Protein AF-A0A286D7V8-F1 (afdb_monomer)

Foldseek 3Di:
DPDPPQWKDKDKDFPFWPDKDKDFPCCPVHQAAWDDWDWDADPVRWIWIKTWHDDPPPGIIIMIITGNDIDMDIGTPPDD

Mean predicted aligned error: 5.75 Å

Structure (mmCIF, N/CA/C/O backbone):
data_AF-A0A286D7V8-F1
#
_entry.id   AF-A0A286D7V8-F1
#
loop_
_atom_site.group_PDB
_atom_site.id
_atom_site.type_symbol
_atom_site.label_atom_id
_atom_site.label_alt_id
_atom_site.label_comp_id
_atom_site.label_asym_id
_atom_site.label_entity_id
_atom_site.label_seq_id
_atom_site.pdbx_PDB_ins_code
_atom_site.Cartn_x
_atom_site.Cartn_y
_atom_site.Cartn_z
_atom_site.occupancy
_atom_site.B_iso_or_equiv
_atom_site.auth_seq_id
_atom_site.auth_comp_id
_atom_site.auth_asym_id
_atom_site.auth_atom_id
_atom_site.pdbx_PDB_model_num
ATOM 1 N N . MET A 1 1 ? 18.024 -18.365 -12.169 1.00 44.38 1 MET A N 1
ATOM 2 C CA . MET A 1 1 ? 16.783 -18.612 -11.401 1.00 44.38 1 MET A CA 1
ATOM 3 C C . MET A 1 1 ? 15.834 -17.465 -11.691 1.00 44.38 1 MET A C 1
ATOM 5 O O . MET A 1 1 ? 16.306 -16.338 -11.668 1.00 44.38 1 MET A O 1
ATOM 9 N N . LEU A 1 2 ? 14.562 -17.727 -12.000 1.00 50.78 2 LEU A N 1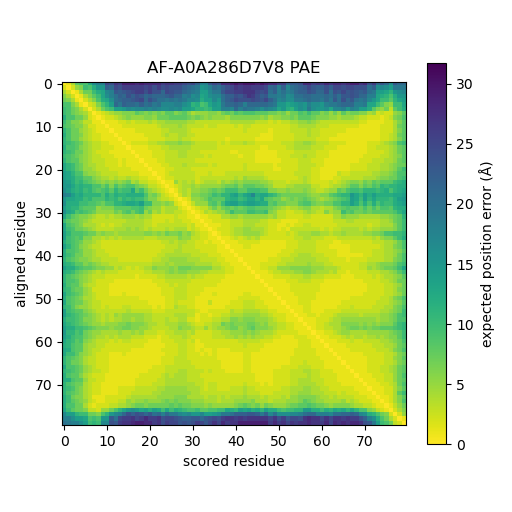
ATOM 10 C CA . LEU A 1 2 ? 13.595 -16.714 -12.464 1.00 50.78 2 LEU A CA 1
ATOM 11 C C . LEU A 1 2 ? 13.136 -15.709 -11.378 1.00 50.78 2 LEU A C 1
ATOM 13 O O . LEU A 1 2 ? 12.300 -14.866 -11.656 1.00 50.78 2 LEU A O 1
ATOM 17 N N . GLY A 1 3 ? 13.728 -15.711 -10.179 1.00 50.47 3 GLY A N 1
ATOM 18 C CA . GLY A 1 3 ? 13.403 -14.758 -9.110 1.00 50.47 3 GLY A CA 1
ATOM 19 C C . GLY A 1 3 ? 12.070 -15.058 -8.411 1.00 50.47 3 GLY A C 1
ATOM 20 O O . GLY A 1 3 ? 11.267 -15.850 -8.892 1.00 50.47 3 GLY A O 1
ATOM 21 N N . ALA A 1 4 ? 11.837 -14.418 -7.262 1.00 55.09 4 ALA A N 1
ATOM 22 C CA . ALA A 1 4 ? 10.679 -14.657 -6.386 1.00 55.09 4 ALA A CA 1
ATOM 23 C C . ALA A 1 4 ? 9.310 -14.294 -7.007 1.00 55.09 4 ALA A C 1
ATOM 25 O O . ALA A 1 4 ? 8.270 -14.630 -6.448 1.00 55.09 4 ALA A O 1
ATOM 26 N N . TYR A 1 5 ? 9.301 -13.629 -8.166 1.00 57.28 5 TYR A N 1
ATOM 27 C CA . TYR A 1 5 ? 8.095 -13.180 -8.870 1.00 57.28 5 TYR A CA 1
ATOM 28 C C . TYR A 1 5 ? 7.329 -14.299 -9.592 1.00 57.28 5 TYR A C 1
ATOM 30 O O . TYR A 1 5 ? 6.247 -14.051 -10.114 1.00 57.28 5 TYR A O 1
ATOM 38 N N . HIS A 1 6 ? 7.880 -15.514 -9.644 1.00 62.03 6 HIS A N 1
ATOM 39 C CA . HIS A 1 6 ? 7.301 -16.628 -10.402 1.00 62.03 6 HIS A CA 1
ATOM 40 C C . HIS A 1 6 ? 6.667 -17.728 -9.542 1.00 62.03 6 HIS A C 1
ATOM 42 O O . HIS A 1 6 ? 6.134 -18.683 -10.104 1.00 62.03 6 HIS A O 1
ATOM 48 N N . ASP A 1 7 ? 6.666 -17.590 -8.212 1.00 70.81 7 ASP A N 1
ATOM 49 C CA . ASP A 1 7 ? 6.183 -18.655 -7.324 1.00 70.81 7 ASP A CA 1
ATOM 50 C C . ASP A 1 7 ? 4.776 -18.383 -6.765 1.00 70.81 7 ASP A C 1
ATOM 52 O O . ASP A 1 7 ? 3.975 -19.309 -6.601 1.00 70.81 7 ASP A O 1
ATOM 56 N N . ARG A 1 8 ? 4.456 -17.117 -6.454 1.00 80.94 8 ARG A N 1
ATOM 57 C CA . ARG A 1 8 ? 3.201 -16.708 -5.800 1.00 80.94 8 ARG A CA 1
ATOM 58 C C . ARG A 1 8 ? 2.759 -15.306 -6.223 1.00 80.94 8 ARG A C 1
ATOM 60 O O . ARG A 1 8 ? 3.602 -14.489 -6.582 1.00 80.94 8 ARG A O 1
ATOM 67 N N . PHE A 1 9 ? 1.468 -14.998 -6.090 1.00 86.31 9 PHE A N 1
ATOM 68 C CA . PHE A 1 9 ? 0.990 -13.610 -6.059 1.00 86.31 9 PHE A CA 1
ATOM 69 C C . PHE A 1 9 ? 0.550 -13.215 -4.643 1.00 86.31 9 PHE A C 1
ATOM 71 O O . PHE A 1 9 ? 0.116 -14.057 -3.850 1.00 86.31 9 PHE A O 1
ATOM 78 N N . ILE A 1 10 ? 0.720 -11.933 -4.316 1.00 88.12 10 ILE A N 1
ATOM 79 C CA . ILE A 1 10 ? 0.364 -11.342 -3.022 1.00 88.12 10 ILE A CA 1
ATOM 80 C C . ILE A 1 10 ? -0.933 -10.559 -3.202 1.00 88.12 10 ILE A C 1
ATOM 82 O O . ILE A 1 10 ? -1.044 -9.760 -4.130 1.00 88.12 10 ILE A O 1
ATOM 86 N N . GLU A 1 11 ? -1.884 -10.758 -2.297 1.00 92.62 11 GLU A N 1
ATOM 87 C CA . GLU A 1 11 ? -3.072 -9.919 -2.175 1.00 92.62 11 GLU A CA 1
ATOM 88 C C . GLU A 1 11 ? -2.971 -9.073 -0.905 1.00 92.62 11 GLU A C 1
ATOM 90 O O . GLU A 1 11 ? -2.632 -9.580 0.168 1.00 92.62 11 GLU A O 1
ATOM 95 N N . LEU A 1 12 ? -3.259 -7.780 -1.046 1.00 94.81 12 LEU A N 1
ATOM 96 C CA . LEU A 1 12 ? -3.394 -6.839 0.059 1.00 94.81 12 LEU A CA 1
ATOM 97 C C . LEU A 1 12 ? -4.855 -6.404 0.145 1.00 94.81 12 LEU A C 1
ATOM 99 O O . LEU A 1 12 ? -5.356 -5.745 -0.768 1.00 94.81 12 LEU A O 1
ATOM 103 N N . PHE A 1 13 ? -5.520 -6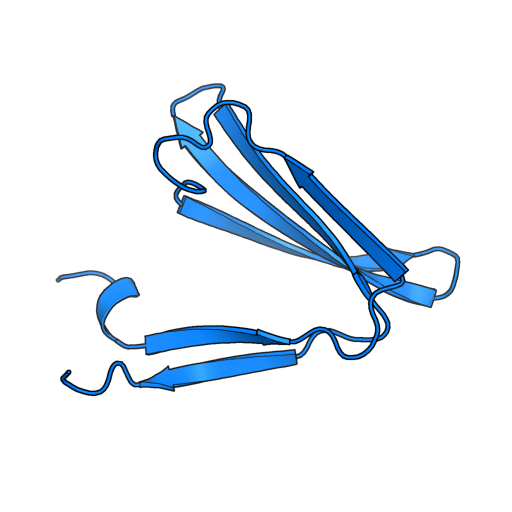.749 1.242 1.00 97.31 13 PHE A N 1
ATOM 104 C CA . PHE A 1 13 ? -6.903 -6.372 1.509 1.00 97.31 13 PHE A CA 1
ATOM 105 C C . PHE A 1 13 ? -6.980 -5.343 2.640 1.00 97.31 13 PHE A C 1
ATOM 107 O O . PHE A 1 13 ? -6.345 -5.496 3.684 1.00 97.31 13 PHE A O 1
ATOM 114 N N . TYR A 1 14 ? -7.780 -4.299 2.424 1.00 97.94 14 TYR A N 1
ATOM 115 C CA . TYR A 1 14 ? -7.995 -3.199 3.364 1.00 97.94 14 TYR A CA 1
ATOM 116 C C . TYR A 1 14 ? -9.487 -3.164 3.733 1.00 97.94 14 TYR A C 1
ATOM 118 O O . TYR A 1 14 ? -10.285 -2.699 2.916 1.00 97.94 14 TYR A O 1
ATOM 126 N N . PRO A 1 15 ? -9.895 -3.671 4.915 1.00 97.06 15 PRO A N 1
ATOM 127 C CA . PRO A 1 15 ? -11.312 -3.871 5.242 1.00 97.06 15 PRO A CA 1
ATOM 128 C C . PRO A 1 15 ? -12.163 -2.593 5.250 1.00 97.06 15 PRO A C 1
ATOM 130 O O . PRO A 1 15 ? -13.303 -2.608 4.793 1.00 97.06 15 PRO A O 1
ATOM 133 N N . GLU A 1 16 ? -11.620 -1.487 5.760 1.00 98.06 16 GLU A N 1
ATOM 134 C CA . GLU A 1 16 ? -12.263 -0.168 5.758 1.00 98.06 16 GLU A CA 1
ATOM 135 C C . GLU A 1 16 ? -11.203 0.886 5.437 1.00 98.06 16 GLU A C 1
ATOM 137 O O . GLU A 1 16 ? -10.262 1.060 6.208 1.00 98.06 16 GLU A O 1
ATOM 142 N N . VAL A 1 17 ? -11.334 1.568 4.296 1.00 98.19 17 VAL A N 1
ATOM 143 C CA . VAL A 1 17 ? -10.375 2.581 3.829 1.00 98.19 17 VAL A CA 1
ATOM 144 C C . VAL A 1 17 ? -10.879 3.975 4.193 1.00 98.19 17 VAL A C 1
ATOM 146 O O . VAL A 1 17 ? -11.981 4.358 3.803 1.00 98.19 17 VAL A O 1
ATOM 149 N N . PHE A 1 18 ? -10.054 4.748 4.898 1.00 98.00 18 PHE A N 1
ATOM 150 C CA . PHE A 1 18 ? -10.339 6.137 5.267 1.00 98.00 18 PHE A CA 1
ATOM 151 C C . PHE A 1 18 ? -9.792 7.121 4.235 1.00 98.00 18 PHE A C 1
ATOM 153 O O . PHE A 1 18 ? -10.452 8.099 3.887 1.00 98.00 18 PHE A O 1
ATOM 160 N N . SER A 1 19 ? -8.586 6.862 3.727 1.00 98.06 19 SER A N 1
ATOM 161 C CA . SER A 1 19 ? -7.962 7.678 2.689 1.00 98.06 19 SER A CA 1
ATOM 162 C C . SER A 1 19 ? -6.956 6.859 1.884 1.00 98.06 19 SER A C 1
ATOM 164 O O . SER A 1 19 ? -6.406 5.868 2.366 1.00 98.06 19 SER A O 1
ATOM 166 N N . TYR A 1 20 ? -6.709 7.255 0.637 1.00 97.62 20 TYR A N 1
ATOM 167 C CA . TYR A 1 20 ? -5.617 6.692 -0.147 1.00 97.62 20 TYR A CA 1
ATOM 168 C C . TYR A 1 20 ? -5.051 7.716 -1.129 1.00 97.62 20 TYR A C 1
ATOM 170 O O . TYR A 1 20 ? -5.752 8.595 -1.626 1.00 97.62 20 TYR A O 1
ATOM 178 N N . THR A 1 21 ? -3.761 7.597 -1.424 1.00 96.81 21 THR A N 1
ATOM 179 C CA . THR A 1 21 ? -3.071 8.339 -2.480 1.00 96.81 21 THR A CA 1
ATOM 180 C C . THR A 1 21 ? -2.145 7.385 -3.217 1.00 96.81 21 THR A C 1
ATOM 182 O O . THR A 1 21 ? -1.344 6.692 -2.598 1.00 96.81 21 THR A O 1
ATOM 185 N N . MET A 1 22 ? -2.236 7.365 -4.546 1.00 94.31 22 MET A N 1
ATOM 186 C CA . MET A 1 22 ? -1.337 6.608 -5.417 1.00 94.31 22 MET A CA 1
ATOM 187 C C . MET A 1 22 ? -0.679 7.586 -6.385 1.00 94.31 22 MET A C 1
ATOM 189 O O . MET A 1 22 ? -1.327 8.088 -7.302 1.00 94.31 22 MET A O 1
ATOM 193 N N . SER A 1 23 ? 0.599 7.889 -6.174 1.00 93.38 23 SER A N 1
ATOM 194 C CA . SER A 1 23 ? 1.365 8.786 -7.035 1.00 93.38 23 SER A CA 1
ATOM 195 C C . SER A 1 23 ? 2.339 7.993 -7.899 1.00 93.38 23 SER A C 1
ATOM 197 O O . SER A 1 23 ? 3.080 7.141 -7.417 1.00 93.38 23 SER A O 1
ATOM 199 N N . ASN A 1 24 ? 2.333 8.269 -9.202 1.00 91.25 24 ASN A N 1
ATOM 200 C CA . ASN A 1 24 ? 3.332 7.771 -10.138 1.00 91.25 24 ASN A CA 1
ATOM 201 C C . ASN A 1 24 ? 3.461 8.759 -11.302 1.00 91.25 24 ASN A C 1
ATOM 203 O O . ASN A 1 24 ? 2.558 8.883 -12.127 1.00 91.25 24 ASN A O 1
ATOM 207 N N . LEU A 1 25 ? 4.600 9.448 -11.382 1.00 84.00 25 LEU A N 1
ATOM 208 C CA . LEU A 1 25 ? 4.856 10.452 -12.419 1.00 84.00 25 LEU A CA 1
ATOM 209 C C . LEU A 1 25 ? 4.985 9.849 -13.830 1.00 84.00 25 LEU A C 1
ATOM 211 O O . LEU A 1 25 ? 4.911 10.585 -14.812 1.00 84.00 25 LEU A O 1
ATOM 215 N N . ARG A 1 26 ? 5.190 8.528 -13.954 1.00 83.69 26 ARG A N 1
ATOM 216 C CA . ARG A 1 26 ? 5.322 7.809 -15.233 1.00 83.69 26 ARG A CA 1
ATOM 217 C C . ARG A 1 26 ? 4.593 6.460 -15.214 1.00 83.69 26 ARG A C 1
ATOM 219 O O . ARG A 1 26 ? 5.180 5.421 -15.498 1.00 83.69 26 ARG A O 1
ATOM 226 N N . ALA A 1 27 ? 3.289 6.496 -14.945 1.00 80.12 27 ALA A N 1
ATOM 227 C CA . ALA A 1 27 ? 2.445 5.302 -14.811 1.00 80.12 27 ALA A CA 1
ATOM 228 C C . ALA A 1 27 ? 2.238 4.477 -16.097 1.00 80.12 27 ALA A C 1
ATOM 230 O O . ALA A 1 27 ? 1.741 3.357 -16.023 1.00 80.12 27 ALA A O 1
ATOM 231 N N . ALA A 1 28 ? 2.618 4.994 -17.272 1.00 82.12 28 ALA A N 1
ATOM 232 C CA . ALA A 1 28 ? 2.387 4.322 -18.556 1.00 82.12 28 ALA A CA 1
ATOM 233 C C . ALA A 1 28 ? 3.045 2.930 -18.664 1.00 82.12 28 ALA A C 1
ATOM 235 O O . ALA A 1 28 ? 2.596 2.111 -19.458 1.00 82.12 28 ALA A O 1
ATOM 236 N N . ALA A 1 29 ? 4.087 2.660 -17.871 1.00 77.56 29 ALA A N 1
ATOM 237 C CA . ALA A 1 29 ? 4.792 1.378 -17.834 1.00 77.56 29 ALA A CA 1
ATOM 238 C C . ALA A 1 29 ? 4.464 0.534 -16.583 1.00 77.56 29 ALA A C 1
ATOM 240 O O . ALA A 1 29 ? 5.176 -0.421 -16.284 1.00 77.56 29 ALA A O 1
ATOM 241 N N . GLY A 1 30 ? 3.411 0.885 -15.836 1.00 83.69 30 GLY A N 1
ATOM 242 C CA . GLY A 1 30 ? 3.066 0.251 -14.563 1.00 83.69 30 GLY A CA 1
ATOM 243 C C . GLY A 1 30 ? 3.658 0.977 -13.355 1.00 83.69 30 GLY A C 1
ATOM 244 O O . GLY A 1 30 ? 3.974 2.166 -13.418 1.00 83.69 30 GLY A O 1
ATOM 245 N N . HIS A 1 31 ? 3.763 0.268 -12.230 1.00 83.69 31 HIS A N 1
ATOM 246 C CA . HIS A 1 31 ? 4.059 0.866 -10.924 1.00 83.69 31 HIS A CA 1
ATOM 247 C C . HIS A 1 31 ? 5.532 0.853 -10.523 1.00 83.69 31 HIS A C 1
ATOM 249 O O . HIS A 1 31 ? 5.846 1.490 -9.532 1.00 83.69 31 HIS A O 1
ATOM 255 N N . PHE A 1 32 ? 6.416 0.252 -11.325 1.00 91.62 32 PHE A N 1
ATOM 256 C CA . PHE A 1 32 ? 7.811 -0.076 -10.991 1.00 91.62 32 PHE A CA 1
ATOM 257 C C . PHE A 1 32 ? 7.961 -1.273 -10.036 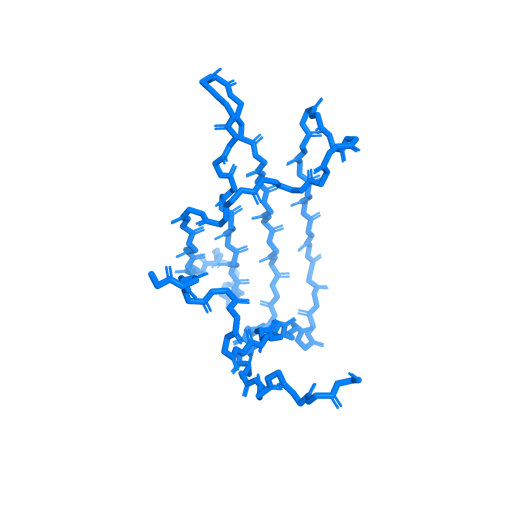1.00 91.62 32 PHE A C 1
ATOM 259 O O . PHE A 1 32 ? 7.010 -2.027 -9.838 1.00 91.62 32 PHE A O 1
ATOM 266 N N . ASP A 1 33 ? 9.165 -1.469 -9.488 1.00 90.38 33 ASP A N 1
ATOM 267 C CA . ASP A 1 33 ? 9.500 -2.605 -8.629 1.00 90.38 33 ASP A CA 1
ATOM 268 C C . ASP A 1 33 ? 9.218 -2.282 -7.159 1.00 90.38 33 ASP A C 1
ATOM 270 O O . ASP A 1 33 ? 9.622 -1.231 -6.661 1.00 90.38 33 ASP A O 1
ATOM 274 N N . TRP A 1 34 ? 8.553 -3.185 -6.437 1.00 90.56 34 TRP A N 1
ATOM 275 C CA . TRP A 1 34 ? 8.273 -3.003 -5.009 1.00 90.56 34 TRP A CA 1
ATOM 276 C C . TRP A 1 34 ? 9.588 -2.890 -4.230 1.00 90.56 34 TRP A C 1
ATOM 278 O O . TRP A 1 34 ? 10.390 -3.825 -4.216 1.00 90.56 34 TRP A O 1
ATOM 288 N N . ARG A 1 35 ? 9.815 -1.750 -3.567 1.00 91.31 35 ARG A N 1
ATOM 289 C CA . ARG A 1 35 ? 11.042 -1.501 -2.800 1.00 91.31 35 ARG A CA 1
ATOM 290 C C . ARG A 1 35 ? 10.852 -1.640 -1.298 1.00 91.31 35 ARG A C 1
ATOM 292 O O . ARG A 1 35 ? 11.596 -2.388 -0.672 1.00 91.31 35 ARG A O 1
ATOM 299 N N . TYR A 1 36 ? 9.902 -0.911 -0.716 1.00 90.81 36 TYR A N 1
ATOM 300 C CA . TYR A 1 36 ? 9.603 -1.008 0.713 1.00 90.81 36 TYR A CA 1
ATOM 301 C C . TYR A 1 36 ? 8.113 -0.900 0.993 1.00 90.81 36 TYR A C 1
ATOM 303 O O . TYR A 1 36 ? 7.381 -0.240 0.258 1.00 90.81 36 TYR A O 1
ATOM 311 N N . SER A 1 37 ? 7.715 -1.536 2.094 1.00 94.38 37 SER A N 1
ATOM 312 C CA . SER A 1 37 ? 6.413 -1.378 2.730 1.00 94.38 37 SER A CA 1
ATOM 313 C C . SER A 1 37 ? 6.598 -0.960 4.175 1.00 94.38 37 SER A C 1
ATOM 315 O O . SER A 1 37 ? 7.301 -1.634 4.927 1.00 94.38 37 SER A O 1
ATOM 317 N N . GLU A 1 38 ? 5.955 0.133 4.559 1.00 97.56 38 GLU A N 1
ATOM 318 C CA . GLU A 1 38 ? 5.939 0.626 5.928 1.00 97.56 38 GLU A CA 1
ATOM 319 C C . GLU A 1 38 ? 4.513 0.592 6.475 1.00 97.56 38 GLU A C 1
ATOM 321 O O . GLU A 1 38 ? 3.579 1.074 5.834 1.00 97.56 38 GLU A O 1
ATOM 326 N N . ILE A 1 39 ? 4.364 0.033 7.677 1.00 97.69 39 ILE A N 1
ATOM 327 C CA . ILE A 1 39 ? 3.123 0.066 8.448 1.00 97.69 39 ILE A CA 1
ATOM 328 C C . ILE A 1 39 ? 3.337 0.966 9.656 1.00 97.69 39 ILE A C 1
ATOM 330 O O . ILE A 1 39 ? 4.243 0.735 10.458 1.00 97.69 39 ILE A O 1
ATOM 334 N N . ARG A 1 40 ? 2.484 1.976 9.801 1.00 97.88 40 ARG A N 1
ATOM 335 C CA . ARG A 1 40 ? 2.480 2.895 10.945 1.00 97.88 40 ARG A CA 1
ATOM 336 C C . ARG A 1 40 ? 1.054 3.203 11.381 1.00 97.88 40 ARG A C 1
ATOM 338 O O . ARG A 1 40 ? 0.109 2.906 10.658 1.00 97.88 40 ARG A O 1
ATOM 345 N N . LEU A 1 41 ? 0.895 3.798 12.559 1.00 98.25 41 LEU A N 1
ATOM 346 C CA . LEU A 1 41 ? -0.400 4.293 13.025 1.00 98.25 41 LEU A CA 1
ATOM 347 C C . LEU A 1 41 ? -0.519 5.793 12.751 1.00 98.25 41 LEU A C 1
ATOM 349 O O . LEU A 1 41 ? 0.458 6.525 12.911 1.00 98.25 41 LEU A O 1
ATOM 353 N N . SER A 1 42 ? -1.703 6.247 12.344 1.00 97.19 42 SER A N 1
ATOM 354 C CA . SER A 1 42 ? -2.051 7.668 12.360 1.00 97.19 42 SER A CA 1
ATOM 355 C C . SER A 1 42 ? -2.314 8.145 13.790 1.00 97.19 42 SER A C 1
ATOM 357 O O . SER A 1 42 ? -2.537 7.336 14.695 1.00 97.19 42 SER A O 1
ATOM 359 N N . ASP A 1 43 ? -2.357 9.462 13.999 1.00 96.69 43 ASP A N 1
ATOM 360 C CA . ASP A 1 43 ? -2.693 10.050 15.306 1.00 96.69 43 ASP A CA 1
ATOM 361 C C . ASP A 1 43 ? -4.088 9.616 15.801 1.00 96.69 43 ASP A C 1
ATOM 363 O O . ASP A 1 43 ? -4.346 9.562 17.001 1.00 96.69 43 ASP A O 1
ATOM 367 N N . GLY A 1 44 ? -4.988 9.258 14.875 1.00 95.31 44 GLY A N 1
ATOM 368 C CA . GLY A 1 44 ? -6.316 8.706 15.160 1.00 95.31 44 GLY A CA 1
ATOM 369 C C . GLY A 1 44 ? -6.338 7.193 15.412 1.00 95.31 44 GLY A C 1
ATOM 370 O O . GLY A 1 44 ? -7.420 6.608 15.498 1.00 95.31 44 GLY A O 1
ATOM 371 N N . GLY A 1 45 ? -5.172 6.546 15.485 1.00 97.12 45 GLY A N 1
ATOM 372 C CA . GLY A 1 45 ? -5.033 5.109 15.720 1.00 97.12 45 GLY A CA 1
ATOM 373 C C . GLY A 1 45 ? -5.430 4.229 14.533 1.00 97.12 45 GLY A C 1
ATOM 374 O O . GLY A 1 45 ? -5.710 3.048 14.732 1.00 97.12 45 GLY A O 1
ATOM 375 N N . LYS A 1 46 ? -5.493 4.775 13.311 1.00 98.31 46 LYS A N 1
ATOM 376 C CA . LYS A 1 46 ? -5.747 3.993 12.089 1.00 98.31 46 LYS A CA 1
ATOM 377 C C . LYS A 1 46 ? -4.440 3.467 11.511 1.00 98.31 46 LYS A C 1
ATOM 379 O O . LYS A 1 46 ? -3.386 4.053 11.738 1.00 98.31 46 LYS A O 1
ATOM 384 N N . VAL A 1 47 ? -4.502 2.378 10.755 1.00 98.44 47 VAL A N 1
ATOM 385 C CA . VAL A 1 47 ? -3.333 1.793 10.094 1.00 98.44 47 VAL A CA 1
ATOM 386 C C . VAL A 1 47 ? -3.035 2.576 8.821 1.00 98.44 47 VAL A C 1
ATOM 388 O O . VAL A 1 47 ? -3.896 2.700 7.960 1.00 98.44 47 VAL A O 1
ATOM 391 N N . ILE A 1 48 ? -1.811 3.071 8.669 1.00 98.62 48 ILE A N 1
ATOM 392 C CA . ILE A 1 48 ? -1.291 3.609 7.412 1.00 98.62 48 ILE A CA 1
ATOM 393 C C . ILE A 1 48 ? -0.319 2.583 6.832 1.00 98.62 48 ILE A C 1
ATOM 395 O O . ILE A 1 48 ? 0.712 2.294 7.442 1.00 98.62 48 ILE A O 1
ATOM 399 N N . HIS A 1 49 ? -0.634 2.073 5.644 1.00 98.44 49 HIS A N 1
ATOM 400 C CA . HIS A 1 49 ? 0.278 1.291 4.822 1.00 98.44 49 HIS A CA 1
ATOM 401 C C . HIS A 1 49 ? 0.835 2.163 3.705 1.00 98.44 49 HIS A C 1
ATOM 403 O O . HIS A 1 49 ? 0.101 2.696 2.872 1.00 98.44 49 HIS A O 1
ATOM 409 N N . GLU A 1 50 ? 2.151 2.288 3.680 1.00 98.19 50 GLU A N 1
ATOM 410 C CA . GLU A 1 50 ? 2.875 2.964 2.625 1.00 98.19 50 GLU A CA 1
ATOM 411 C C . GLU A 1 50 ? 3.720 1.982 1.822 1.00 98.19 50 GLU A C 1
ATOM 413 O O . GLU A 1 50 ? 4.460 1.196 2.402 1.00 98.19 50 GLU A O 1
ATOM 418 N N . ILE A 1 51 ? 3.642 2.068 0.494 1.00 96.38 51 ILE A N 1
ATOM 419 C CA . ILE A 1 51 ? 4.466 1.294 -0.434 1.00 96.38 51 ILE A CA 1
ATOM 420 C C . ILE A 1 51 ? 5.238 2.257 -1.330 1.00 96.38 51 ILE A C 1
ATOM 422 O O . ILE A 1 51 ? 4.630 3.073 -2.027 1.00 96.38 51 ILE A O 1
ATOM 426 N N . GLU A 1 52 ? 6.564 2.136 -1.364 1.00 95.56 52 GLU A N 1
ATOM 427 C CA . GLU A 1 52 ? 7.375 2.732 -2.427 1.00 95.56 52 GLU A CA 1
ATOM 428 C C . GLU A 1 52 ? 7.711 1.700 -3.487 1.00 95.56 52 GLU A C 1
ATOM 430 O O . GLU A 1 52 ? 8.178 0.592 -3.204 1.00 95.56 52 GLU A O 1
ATOM 435 N N . TRP A 1 53 ? 7.570 2.148 -4.724 1.00 94.56 53 TRP A N 1
ATOM 436 C CA . TRP A 1 53 ? 7.983 1.430 -5.904 1.00 94.56 53 TRP A CA 1
ATOM 437 C C . TRP A 1 53 ? 9.179 2.139 -6.539 1.00 94.56 53 TRP A C 1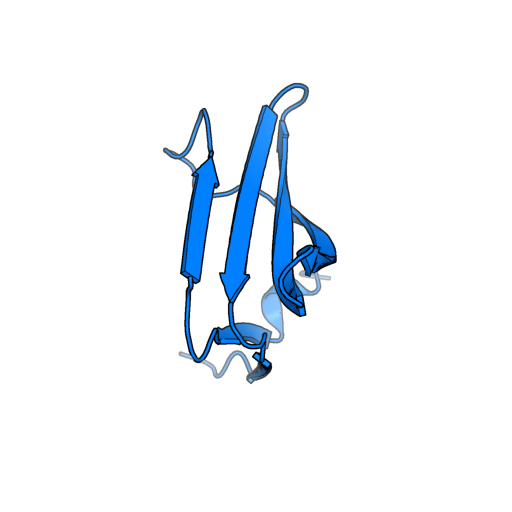
ATOM 439 O O . TRP A 1 53 ? 9.099 3.312 -6.924 1.00 94.56 53 TRP A O 1
ATOM 449 N N . ALA A 1 54 ? 10.302 1.437 -6.632 1.00 93.38 54 ALA A N 1
ATOM 450 C CA . ALA A 1 54 ? 11.545 1.947 -7.180 1.00 93.38 54 ALA A CA 1
ATOM 451 C C . ALA A 1 54 ? 11.505 1.946 -8.706 1.00 93.38 54 ALA A C 1
ATOM 453 O O . ALA A 1 54 ? 11.544 0.889 -9.331 1.00 93.38 54 ALA A O 1
ATOM 454 N N . GLY A 1 55 ? 11.473 3.138 -9.297 1.00 90.81 55 GLY A N 1
ATOM 455 C CA . GLY A 1 55 ? 11.660 3.328 -10.728 1.00 90.81 55 GLY A CA 1
ATOM 456 C C . GLY A 1 55 ? 13.127 3.562 -11.111 1.00 90.81 55 GLY A C 1
ATOM 457 O O . GLY A 1 55 ? 14.041 3.395 -10.295 1.00 90.81 55 GLY A O 1
ATOM 458 N N . PRO A 1 56 ? 13.372 3.982 -12.366 1.00 90.19 56 PRO A N 1
ATOM 459 C CA . PRO A 1 56 ? 14.679 4.458 -12.816 1.00 90.19 56 PRO A CA 1
ATOM 460 C C . PRO A 1 56 ? 15.225 5.599 -11.934 1.00 90.19 56 PRO A C 1
ATOM 462 O O . PRO A 1 56 ? 14.455 6.236 -11.215 1.00 90.19 56 PRO A O 1
ATOM 465 N N . PRO A 1 57 ? 16.530 5.925 -12.006 1.00 90.44 57 PRO A N 1
ATOM 466 C CA . PRO A 1 57 ? 17.125 6.990 -11.199 1.00 90.44 57 PRO A CA 1
ATOM 467 C C . PRO A 1 57 ? 16.314 8.296 -11.225 1.00 90.44 57 PRO A C 1
ATOM 469 O O . PRO A 1 57 ? 16.031 8.843 -12.291 1.00 90.44 57 PRO A O 1
ATOM 472 N N . GLY A 1 58 ? 15.939 8.784 -10.040 1.00 88.88 58 GLY A N 1
ATOM 473 C CA . GLY A 1 58 ? 15.126 9.994 -9.870 1.00 88.88 58 GLY A CA 1
ATOM 474 C C . GLY A 1 58 ? 13.612 9.798 -10.017 1.00 88.88 58 GLY A C 1
ATOM 475 O O . GLY A 1 58 ? 12.881 10.783 -9.961 1.00 88.88 58 GLY A O 1
ATOM 476 N N . LEU A 1 59 ? 13.129 8.564 -10.194 1.00 90.94 59 LEU A N 1
ATOM 477 C CA . LEU A 1 59 ? 11.708 8.232 -10.270 1.00 90.94 59 LEU A CA 1
ATOM 478 C C . LEU A 1 59 ? 11.333 7.178 -9.227 1.00 90.94 59 LEU A C 1
ATOM 480 O O . LEU A 1 59 ? 11.991 6.150 -9.081 1.00 90.94 59 LEU A O 1
ATOM 484 N N . ASN A 1 60 ? 10.216 7.410 -8.553 1.00 93.12 60 ASN A N 1
ATOM 485 C CA . ASN A 1 60 ? 9.523 6.427 -7.739 1.00 93.12 60 ASN A CA 1
ATOM 486 C C . ASN A 1 60 ? 8.010 6.601 -7.903 1.00 93.12 60 ASN A C 1
ATOM 488 O O . ASN A 1 60 ? 7.523 7.648 -8.343 1.00 93.12 60 ASN A O 1
ATOM 492 N N . ALA A 1 61 ? 7.272 5.553 -7.565 1.00 94.75 61 ALA A N 1
ATOM 493 C CA . ALA A 1 61 ? 5.852 5.652 -7.282 1.00 94.75 61 ALA A CA 1
ATOM 494 C C . ALA A 1 61 ? 5.637 5.421 -5.788 1.00 94.75 61 ALA A C 1
ATOM 496 O O . ALA A 1 61 ? 6.416 4.717 -5.144 1.00 94.75 61 ALA A O 1
ATOM 497 N N . ARG A 1 62 ? 4.588 6.017 -5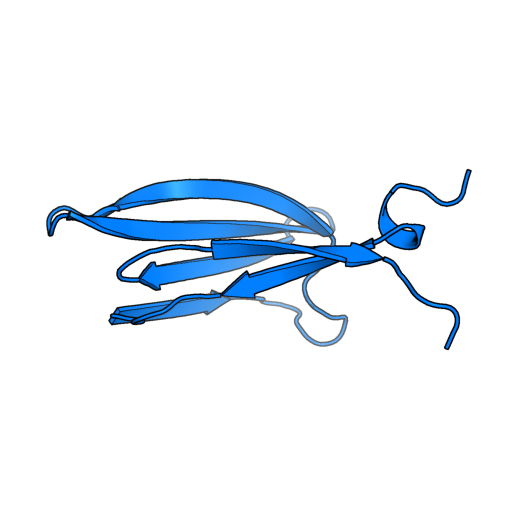.229 1.00 95.44 62 ARG A N 1
ATOM 498 C CA . ARG A 1 62 ? 4.271 5.885 -3.809 1.00 95.44 62 ARG A CA 1
ATOM 499 C C . ARG A 1 62 ? 2.786 5.677 -3.627 1.00 95.44 62 ARG A C 1
ATOM 501 O O . ARG A 1 62 ? 1.972 6.434 -4.155 1.00 95.44 62 ARG A O 1
ATOM 508 N N . TRP A 1 63 ? 2.436 4.640 -2.888 1.00 96.50 63 TRP A N 1
ATOM 509 C CA . TRP A 1 63 ? 1.078 4.392 -2.438 1.00 96.50 63 TRP A CA 1
ATOM 510 C C . TRP A 1 63 ? 1.030 4.642 -0.940 1.00 96.50 63 TRP A C 1
ATOM 512 O O . TRP A 1 63 ? 1.902 4.178 -0.218 1.00 96.50 63 TRP A O 1
ATOM 522 N N . VAL A 1 64 ? 0.032 5.381 -0.478 1.00 98.06 64 VAL A N 1
ATOM 523 C CA . VAL A 1 64 ? -0.244 5.594 0.944 1.00 98.06 64 VAL A CA 1
ATOM 524 C C . VAL A 1 64 ? -1.721 5.309 1.139 1.00 98.06 64 VAL A C 1
ATOM 526 O O . VAL A 1 64 ? -2.547 5.965 0.511 1.00 98.06 64 VAL A O 1
ATOM 529 N N . ILE A 1 65 ? -2.047 4.315 1.955 1.00 98.50 65 ILE A N 1
ATOM 530 C CA . ILE A 1 65 ? -3.414 3.890 2.246 1.00 98.50 65 ILE A CA 1
ATOM 531 C C . ILE A 1 65 ? -3.607 3.950 3.757 1.00 98.50 65 ILE A C 1
ATOM 533 O O . ILE A 1 65 ? -2.870 3.297 4.489 1.00 98.50 65 ILE A O 1
ATOM 537 N N . GLU A 1 66 ? -4.590 4.713 4.224 1.00 98.69 66 GLU A N 1
ATOM 538 C CA . GLU A 1 66 ? -5.044 4.694 5.613 1.00 98.69 66 GLU A CA 1
ATOM 539 C C . GLU A 1 66 ? -6.317 3.852 5.716 1.00 98.69 66 GLU A C 1
ATOM 541 O O . GLU A 1 66 ? -7.311 4.121 5.036 1.00 98.69 66 GLU A O 1
ATOM 546 N N . ALA A 1 67 ? -6.293 2.834 6.568 1.00 98.62 67 ALA A N 1
ATOM 547 C CA . ALA A 1 67 ? -7.353 1.854 6.722 1.00 98.62 67 ALA A CA 1
ATOM 548 C C . ALA A 1 67 ? -7.511 1.400 8.182 1.00 98.62 67 ALA A C 1
ATOM 550 O O . ALA A 1 67 ? -6.724 1.753 9.063 1.00 98.62 67 ALA A O 1
ATOM 551 N N . SER A 1 68 ? -8.557 0.625 8.463 1.00 98.25 68 SER A N 1
ATOM 552 C CA . SER A 1 68 ? -8.762 0.012 9.781 1.00 98.25 68 SER A CA 1
ATOM 553 C C . SER A 1 68 ? -7.753 -1.098 10.073 1.00 98.25 68 SER A C 1
ATOM 555 O O . SER A 1 68 ? -7.390 -1.293 11.229 1.00 98.25 68 SER A O 1
ATOM 557 N N . ASP A 1 69 ? -7.296 -1.791 9.031 1.00 98.12 69 ASP A N 1
ATOM 558 C CA . ASP A 1 69 ? -6.340 -2.894 9.082 1.00 98.12 69 ASP A CA 1
ATOM 559 C C . ASP A 1 69 ? -5.713 -3.114 7.689 1.00 98.12 69 ASP A C 1
ATOM 561 O O . ASP A 1 69 ? -6.201 -2.583 6.685 1.00 98.12 69 ASP A O 1
ATOM 565 N N . VAL A 1 70 ? -4.652 -3.921 7.621 1.00 97.38 70 VAL A N 1
ATOM 566 C CA . VAL A 1 70 ? -4.085 -4.443 6.371 1.00 97.38 70 VAL A CA 1
ATOM 567 C C . VAL A 1 70 ? -3.908 -5.953 6.472 1.00 97.38 70 VAL A C 1
ATOM 569 O O . VAL A 1 70 ? -3.223 -6.471 7.350 1.00 97.38 70 VAL A O 1
ATOM 572 N N . GLN A 1 71 ? -4.509 -6.675 5.535 1.00 97.12 71 GLN A N 1
ATOM 573 C CA . GLN A 1 71 ? -4.464 -8.131 5.493 1.00 97.12 71 GLN A CA 1
ATOM 574 C C . GLN A 1 71 ? -3.652 -8.572 4.284 1.00 97.12 71 GLN A C 1
ATOM 576 O O . GLN A 1 71 ? -3.941 -8.174 3.157 1.00 97.12 71 GLN A O 1
ATOM 581 N N . LEU A 1 72 ? -2.631 -9.394 4.524 1.00 93.94 72 LEU A N 1
ATOM 582 C CA . LEU A 1 72 ? -1.774 -9.944 3.481 1.00 93.94 72 LEU A CA 1
ATOM 583 C C . LEU A 1 72 ? -2.063 -11.431 3.310 1.00 93.94 72 LEU A C 1
ATOM 585 O O . LEU A 1 72 ? -1.956 -12.206 4.262 1.00 93.94 72 LEU A O 1
ATOM 589 N N . GLN A 1 73 ? -2.362 -11.832 2.079 1.00 93.75 73 GLN A N 1
ATOM 590 C CA . GLN A 1 73 ? -2.462 -13.235 1.688 1.00 93.75 73 GLN A CA 1
ATOM 591 C C . GLN A 1 73 ? -1.493 -13.535 0.546 1.00 93.75 73 GLN A C 1
ATOM 593 O O . GLN A 1 73 ? -1.138 -12.660 -0.242 1.00 93.75 73 GLN A O 1
ATOM 598 N N . THR A 1 74 ? -1.029 -14.783 0.471 1.00 89.69 74 THR A N 1
ATOM 599 C CA . THR A 1 74 ? -0.148 -15.242 -0.610 1.00 89.69 74 THR A CA 1
ATOM 600 C C . THR A 1 74 ? -0.728 -16.491 -1.244 1.00 89.69 74 THR A C 1
ATOM 602 O O . THR A 1 74 ? -1.027 -17.47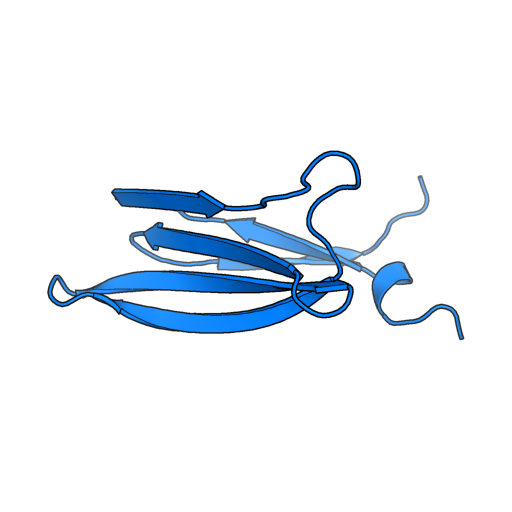2 -0.559 1.00 89.69 74 THR A O 1
ATOM 605 N N . PHE A 1 75 ? -0.827 -16.496 -2.562 1.00 86.50 75 PHE A N 1
ATOM 606 C CA 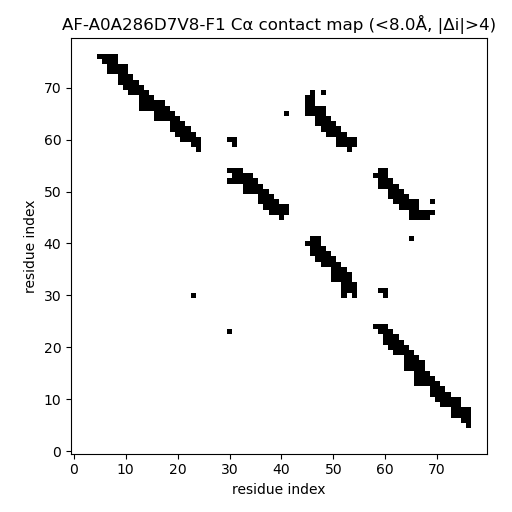. PHE A 1 75 ? -1.447 -17.574 -3.324 1.00 86.50 75 PHE A CA 1
ATOM 607 C C . PHE A 1 75 ? -0.423 -18.188 -4.276 1.00 86.50 75 PHE A C 1
ATOM 609 O O . PHE A 1 75 ? 0.415 -17.449 -4.793 1.00 86.50 75 PHE A O 1
ATO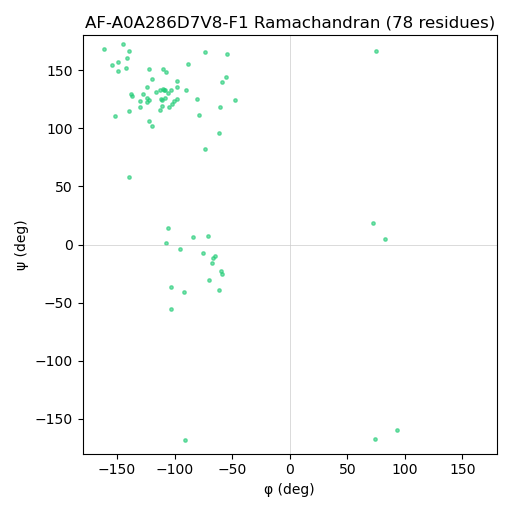M 616 N N . PRO A 1 76 ? -0.422 -19.513 -4.493 1.00 86.31 76 PRO A N 1
ATOM 617 C CA . PRO A 1 76 ? 0.380 -20.119 -5.551 1.00 86.31 76 PRO A CA 1
ATOM 618 C C . PRO A 1 76 ? 0.064 -19.490 -6.913 1.00 86.31 76 PRO A C 1
ATOM 620 O O . PRO A 1 76 ? -1.086 -19.153 -7.196 1.00 86.31 76 PRO A O 1
ATOM 623 N N . LEU A 1 77 ? 1.077 -19.354 -7.768 1.00 76.94 77 LEU A N 1
ATOM 624 C CA . LEU A 1 77 ? 0.857 -19.160 -9.201 1.00 76.94 77 LEU A CA 1
ATOM 625 C C . LEU A 1 77 ? 0.411 -20.506 -9.785 1.00 76.94 77 LEU A C 1
ATOM 627 O O . LEU A 1 77 ? 1.226 -21.286 -10.277 1.00 76.94 77 LEU A O 1
ATOM 631 N N . ASP A 1 78 ? -0.878 -20.827 -9.663 1.00 71.50 78 ASP A N 1
ATOM 632 C CA . ASP A 1 78 ? -1.429 -21.988 -10.357 1.00 71.50 78 ASP A CA 1
ATOM 633 C C . ASP A 1 78 ? -1.212 -21.812 -11.866 1.00 71.50 78 ASP A C 1
ATOM 635 O O . ASP A 1 78 ? -1.315 -20.707 -12.404 1.00 71.50 78 ASP A O 1
ATOM 639 N N . LYS A 1 79 ? -0.849 -22.908 -12.543 1.00 53.22 79 LYS A N 1
ATOM 640 C CA . LYS A 1 79 ? -0.630 -22.934 -13.993 1.00 53.22 79 LYS A CA 1
ATOM 641 C C . LYS A 1 79 ? -1.939 -22.571 -14.698 1.00 53.22 79 LYS A C 1
ATOM 643 O O . LYS A 1 79 ? -2.785 -23.444 -14.876 1.00 53.22 79 LYS A O 1
ATOM 648 N N . VAL A 1 80 ? -2.096 -21.300 -15.058 1.00 51.81 80 VAL A N 1
ATOM 649 C CA . VAL A 1 80 ? -3.060 -20.864 -16.077 1.00 51.81 80 VAL A CA 1
ATOM 650 C C . VAL A 1 80 ? -2.722 -21.548 -17.398 1.00 51.81 80 VAL A C 1
ATOM 652 O O . VAL A 1 80 ? -1.514 -21.612 -17.731 1.00 51.81 80 VAL A O 1
#

Sequence (80 aa):
MLGAYHDRFIELFYPEVFSYTMSNLRAAAGHFDWRYSEIRLSDGGKVIHEIEWAGPPGLNARWVIEASDVQLQTFPLDKV

Organism: NCBI:txid1073196

Nearest PDB structures (foldseek):
  4dx8-assembly2_B  TM=7.463E-01  e=1.921E+00  Homo sapiens
  4q60-assembly1_B  TM=4.500E-01  e=3.757E-01  Burkholderia multivorans ATCC 17616
  4q60-assembly1_A  TM=4.304E-01  e=4.423E-01  Burkholderia multivorans ATCC 17616
  4tkn-assembly1_A  TM=7.288E-01  e=3.691E+00  Homo sapiens
  2yh6-assembly2_B  TM=2.083E-01  e=7.620E-01  Escherichia coli BL21(DE3)

Solvent-accessible surface area (backbone atoms only — not comparable to full-atom values): 4873 Å² total; per-residue (Å²): 130,89,57,81,78,70,58,45,50,78,48,81,46,59,88,44,73,79,48,73,47,79,48,52,93,66,50,92,83,49,63,61,45,86,68,51,76,48,81,46,68,45,99,86,71,33,32,31,44,34,37,38,15,50,46,64,95,98,43,55,21,41,38,40,38,32,17,73,43,79,45,79,47,77,41,74,60,70,89,123

pLDDT: mean 88.56, std 13.48, range [44.38, 98.69]

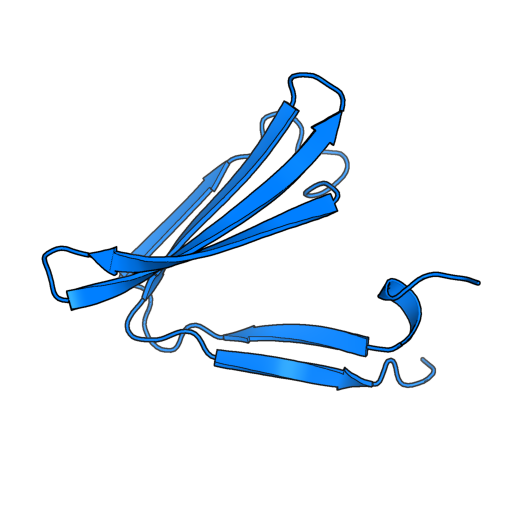Secondary structure (DSSP, 8-state):
---GGGTEEEEEE-SSEEEEEEEETTGGG-S-EEEEEEEEE-TTS-EEEEEEEE-STT-EEEEEEEES--EEEEEE----

Radius of gyration: 14.48 Å; Cα contacts (8 Å, |Δi|>4): 153; chains: 1; bounding box: 29×33×34 Å